Protein AF-A0A932XY54-F1 (afdb_monomer_lite)

Sequence (53 aa):
MVEHRPVMLTEVLYFLDVGPGKRFIDATLGGGGHTEAILQSGGEVLGIEQDPK

Foldseek 3Di:
DDDDDDPPLVVVCVVVVAAAPAEEEAQDCVVNNSVVVSVVRRYHYDYHHPPPD

pLDDT: mean 95.33, std 8.11, range [55.19, 98.69]

Secondary structure (DSSP, 8-state):
-PPP--TTHHHHHHHTT--TT-EEEETT-TT-HHHHHHHHTT-EEEE--SS--

Structure (mmCIF, N/CA/C/O backbone):
data_AF-A0A932XY54-F1
#
_entry.id   AF-A0A932XY54-F1
#
loop_
_atom_site.group_PDB
_atom_site.id
_atom_site.type_symbol
_atom_site.label_atom_id
_atom_site.label_alt_id
_atom_site.label_comp_id
_atom_site.label_asym_id
_atom_site.label_entity_id
_atom_site.label_seq_id
_atom_site.pdbx_PDB_ins_code
_atom_site.Cartn_x
_atom_site.Cartn_y
_atom_site.Cartn_z
_atom_site.occupancy
_atom_site.B_iso_or_equiv
_atom_site.auth_seq_id
_atom_site.auth_comp_id
_atom_site.auth_asym_id
_atom_site.auth_atom_id
_atom_site.pdbx_PDB_model_num
ATOM 1 N N . MET A 1 1 ? 20.322 9.912 -5.236 1.00 55.19 1 MET A N 1
ATOM 2 C CA . MET A 1 1 ? 19.428 8.854 -5.753 1.00 55.19 1 MET A CA 1
ATOM 3 C C . MET A 1 1 ? 18.070 9.490 -5.952 1.00 55.19 1 MET A C 1
ATOM 5 O O . MET A 1 1 ? 17.702 10.322 -5.134 1.00 55.19 1 MET A O 1
ATOM 9 N N . VAL A 1 2 ? 17.388 9.194 -7.055 1.00 62.78 2 VAL A N 1
ATOM 10 C CA . VAL A 1 2 ? 16.019 9.679 -7.264 1.00 62.78 2 VAL A CA 1
ATOM 11 C C . VAL A 1 2 ? 15.110 8.808 -6.405 1.00 62.78 2 VAL A C 1
ATOM 13 O O . VAL A 1 2 ? 15.118 7.591 -6.552 1.00 62.78 2 VAL A O 1
ATOM 16 N N . GLU A 1 3 ? 14.396 9.422 -5.469 1.00 78.81 3 GLU A N 1
ATOM 17 C CA . GLU A 1 3 ? 13.369 8.749 -4.676 1.00 78.81 3 GLU A CA 1
ATOM 18 C C . GLU A 1 3 ? 12.212 8.358 -5.605 1.00 78.81 3 GLU A C 1
ATOM 20 O O . GLU A 1 3 ? 11.668 9.205 -6.320 1.00 78.81 3 GLU A O 1
ATOM 25 N N . HIS A 1 4 ? 11.870 7.069 -5.650 1.00 84.44 4 HIS A N 1
ATOM 26 C CA . HIS A 1 4 ? 10.752 6.592 -6.455 1.00 84.44 4 HIS A CA 1
ATOM 27 C C . HIS A 1 4 ? 9.437 7.073 -5.835 1.00 84.44 4 HIS A C 1
ATOM 29 O O . HIS A 1 4 ? 9.160 6.799 -4.670 1.00 84.44 4 HIS A O 1
ATOM 35 N N . ARG A 1 5 ? 8.610 7.768 -6.621 1.00 91.31 5 ARG A N 1
ATOM 36 C CA . ARG A 1 5 ? 7.278 8.216 -6.198 1.00 91.31 5 ARG A CA 1
ATOM 37 C C . ARG A 1 5 ? 6.208 7.337 -6.844 1.00 91.31 5 ARG A C 1
ATOM 39 O O . ARG A 1 5 ? 6.177 7.279 -8.075 1.00 91.31 5 ARG A O 1
ATOM 46 N N . PRO A 1 6 ? 5.327 6.687 -6.063 1.00 95.88 6 PRO A N 1
ATOM 47 C CA . PRO A 1 6 ? 4.239 5.892 -6.619 1.00 95.88 6 PRO A CA 1
ATOM 48 C C . PRO A 1 6 ? 3.314 6.747 -7.484 1.00 95.88 6 PRO A C 1
ATOM 50 O O . PRO A 1 6 ? 2.929 7.858 -7.110 1.00 95.88 6 PRO A O 1
ATOM 53 N N . VAL A 1 7 ? 2.958 6.228 -8.656 1.00 97.19 7 VAL A N 1
ATOM 54 C CA . VAL A 1 7 ? 2.089 6.931 -9.603 1.00 97.19 7 VAL A CA 1
ATOM 55 C C . VAL A 1 7 ? 0.659 6.968 -9.058 1.00 97.19 7 VAL A C 1
ATOM 57 O O . VAL A 1 7 ? 0.154 5.954 -8.583 1.00 97.19 7 VAL A O 1
ATOM 60 N N . MET A 1 8 ? 0.007 8.135 -9.132 1.00 97.75 8 MET A N 1
ATOM 61 C CA . MET A 1 8 ? -1.382 8.349 -8.683 1.00 97.75 8 MET A CA 1
ATOM 62 C C . MET A 1 8 ? -1.655 7.926 -7.228 1.00 97.75 8 MET A C 1
ATOM 64 O O . MET A 1 8 ? -2.709 7.379 -6.908 1.00 97.75 8 MET A O 1
ATOM 68 N N . LEU A 1 9 ? -0.682 8.134 -6.334 1.00 97.50 9 LEU A N 1
ATOM 69 C CA . LEU A 1 9 ? -0.786 7.690 -4.945 1.00 97.50 9 LEU A CA 1
ATOM 70 C C . LEU A 1 9 ? -2.048 8.225 -4.248 1.00 97.50 9 LEU A C 1
ATOM 72 O O . LEU A 1 9 ? -2.798 7.456 -3.652 1.00 97.50 9 LEU A O 1
ATOM 76 N N . THR A 1 10 ? -2.299 9.531 -4.348 1.00 97.81 10 THR A N 1
ATOM 77 C CA . THR A 1 10 ? -3.425 10.189 -3.672 1.00 97.81 10 THR A CA 1
ATOM 78 C C . THR A 1 10 ? -4.766 9.671 -4.178 1.00 97.81 10 THR A C 1
ATOM 80 O O . THR A 1 10 ? -5.664 9.395 -3.385 1.00 97.81 10 THR A O 1
ATOM 83 N N . GLU A 1 11 ? -4.906 9.515 -5.491 1.00 98.62 11 GLU A N 1
ATOM 84 C CA . GLU A 1 11 ? -6.119 9.019 -6.127 1.00 98.62 11 GLU A CA 1
ATOM 85 C C . GLU A 1 11 ? -6.398 7.575 -5.709 1.00 98.62 11 GLU A C 1
ATOM 87 O O . GLU A 1 11 ? -7.532 7.255 -5.362 1.00 98.62 11 GLU A O 1
ATOM 92 N N . VAL A 1 12 ? -5.373 6.718 -5.679 1.00 98.19 12 VAL A N 1
ATOM 93 C CA . VAL A 1 12 ? -5.513 5.324 -5.236 1.00 98.19 12 VAL A CA 1
ATOM 94 C C . VAL A 1 12 ? -5.988 5.257 -3.786 1.00 98.19 12 VAL A C 1
ATOM 96 O O . VAL A 1 12 ? -6.968 4.569 -3.509 1.00 98.19 12 VAL A O 1
ATOM 99 N N . LEU A 1 13 ? -5.357 5.998 -2.868 1.00 98.12 13 LEU A N 1
ATOM 100 C CA . LEU A 1 13 ? -5.771 6.006 -1.458 1.00 98.12 13 LEU A CA 1
ATOM 101 C C . LEU A 1 13 ? -7.202 6.532 -1.278 1.00 98.12 13 LEU A C 1
ATOM 103 O O . LEU A 1 13 ? -7.956 5.993 -0.466 1.00 98.12 13 LEU A O 1
ATOM 107 N N . TYR A 1 14 ? -7.581 7.555 -2.050 1.00 98.44 14 TYR A N 1
ATOM 108 C CA . TYR A 1 14 ? -8.927 8.123 -2.031 1.00 98.44 14 TYR A CA 1
ATOM 109 C C . TYR A 1 14 ? -9.981 7.134 -2.544 1.00 98.44 14 TYR A C 1
ATOM 111 O O . TYR A 1 14 ? -10.970 6.885 -1.861 1.00 98.44 14 TYR A O 1
ATOM 119 N N . PHE A 1 15 ? -9.778 6.543 -3.724 1.00 98.56 15 PHE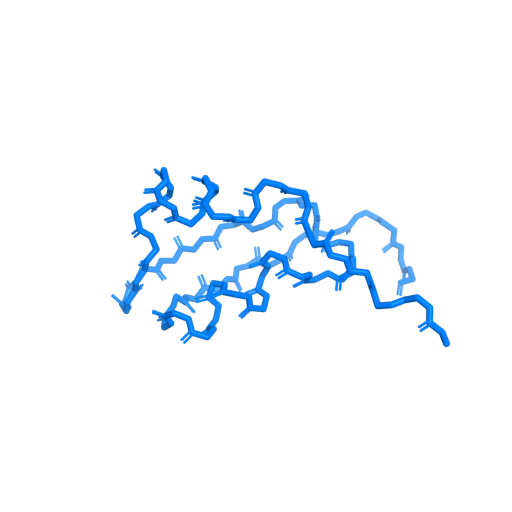 A N 1
ATOM 120 C CA . PHE A 1 15 ? -10.769 5.653 -4.340 1.00 98.56 15 PHE A CA 1
ATOM 121 C C . PHE A 1 15 ? -10.877 4.294 -3.652 1.00 98.56 15 PHE A C 1
ATOM 123 O O . PHE A 1 15 ? -11.960 3.710 -3.639 1.00 98.56 15 PHE A O 1
ATOM 130 N N . LEU A 1 16 ? -9.786 3.793 -3.069 1.00 98.00 16 LEU A N 1
ATOM 131 C CA . LEU A 1 16 ? -9.819 2.591 -2.235 1.00 98.00 16 LEU A CA 1
ATOM 132 C C . LEU A 1 16 ? -10.365 2.863 -0.826 1.00 98.00 16 LEU A C 1
ATOM 134 O O . LEU A 1 16 ? -10.572 1.909 -0.076 1.00 98.00 16 LEU A O 1
ATOM 138 N N . ASP A 1 17 ? -10.613 4.132 -0.478 1.00 98.06 17 ASP A N 1
ATOM 139 C CA . ASP A 1 17 ? -11.094 4.563 0.836 1.00 98.06 17 ASP A CA 1
ATOM 140 C C . ASP A 1 17 ? -10.235 3.940 1.950 1.00 98.06 17 ASP A C 1
ATOM 142 O O . ASP A 1 17 ? -10.703 3.201 2.818 1.00 98.06 17 ASP A O 1
ATOM 146 N N . VAL A 1 18 ? -8.922 4.144 1.859 1.00 98.31 18 VAL A N 1
ATOM 147 C CA . VAL A 1 18 ? -7.964 3.468 2.736 1.00 98.31 18 VAL A CA 1
ATOM 148 C C . VAL A 1 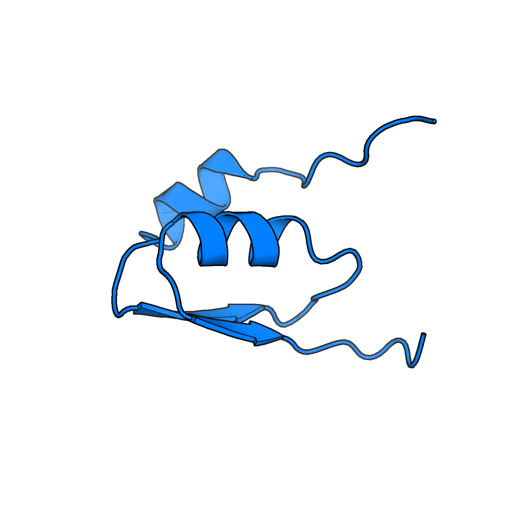18 ? -8.095 3.953 4.179 1.00 98.31 18 VAL A C 1
ATOM 150 O O . VAL A 1 18 ? -8.205 5.147 4.442 1.00 98.31 18 VAL A O 1
ATOM 153 N N . GLY A 1 19 ? -8.045 3.018 5.132 1.00 97.62 19 GLY A N 1
ATOM 154 C CA . GLY A 1 19 ? -8.063 3.350 6.550 1.00 97.62 19 GLY A CA 1
ATOM 155 C C . GLY A 1 19 ? -7.979 2.139 7.484 1.00 97.62 19 GLY A C 1
ATOM 156 O O . GLY A 1 19 ? -7.913 0.996 7.018 1.00 97.62 19 GLY A O 1
ATOM 157 N N . PRO A 1 20 ? -8.016 2.382 8.807 1.00 98.19 20 PRO A N 1
ATOM 158 C CA . PRO A 1 20 ? -7.887 1.354 9.833 1.00 98.19 20 PRO A CA 1
ATOM 159 C C . PRO A 1 20 ? -8.908 0.220 9.713 1.00 98.19 20 PRO A C 1
ATOM 161 O O . PRO A 1 20 ? -10.096 0.456 9.492 1.00 98.19 20 PRO A O 1
ATOM 164 N N . GLY A 1 21 ? -8.446 -1.018 9.904 1.00 96.81 21 GLY A N 1
ATOM 165 C CA . GLY A 1 21 ? -9.296 -2.217 9.910 1.00 96.81 21 GLY A CA 1
ATOM 166 C C . GLY A 1 21 ? -9.768 -2.681 8.528 1.00 96.81 21 GLY A C 1
ATOM 167 O O . GLY A 1 21 ? -10.521 -3.651 8.433 1.00 96.81 21 GLY A O 1
ATOM 168 N N . LYS A 1 22 ? -9.332 -2.014 7.453 1.00 98.31 22 LYS A N 1
ATOM 169 C CA . LYS A 1 22 ? -9.595 -2.432 6.072 1.00 98.31 22 LYS A CA 1
ATOM 170 C C . LYS A 1 22 ? -8.447 -3.286 5.548 1.00 98.31 22 LYS A C 1
ATOM 172 O O . LYS A 1 22 ? -7.291 -3.076 5.907 1.00 98.31 22 LYS A O 1
ATOM 177 N N . ARG A 1 23 ? -8.780 -4.249 4.688 1.00 98.62 23 ARG A N 1
ATOM 178 C CA . ARG A 1 23 ? -7.827 -5.205 4.112 1.00 98.62 23 ARG A CA 1
ATOM 179 C C . ARG A 1 23 ? -7.809 -5.047 2.599 1.00 98.62 23 ARG A C 1
ATOM 181 O O . ARG A 1 23 ? -8.869 -5.028 1.975 1.00 98.62 23 ARG A O 1
ATOM 188 N N . PHE A 1 24 ? -6.616 -4.960 2.031 1.00 98.69 24 PHE A N 1
ATOM 189 C CA . PHE A 1 24 ? -6.380 -4.702 0.616 1.00 98.69 24 PHE A CA 1
ATOM 190 C C . PHE A 1 24 ? -5.521 -5.804 0.004 1.00 98.69 24 PHE A C 1
ATOM 192 O O . PHE A 1 24 ? -4.762 -6.485 0.696 1.00 98.69 24 PHE A O 1
ATOM 199 N N . ILE A 1 25 ? -5.643 -5.964 -1.310 1.00 98.69 25 ILE A N 1
ATOM 200 C CA . ILE A 1 25 ? -4.737 -6.787 -2.106 1.00 98.69 25 ILE A CA 1
ATOM 201 C C . ILE A 1 25 ? -3.968 -5.833 -3.012 1.00 98.69 25 ILE A C 1
ATOM 203 O O . ILE A 1 25 ? -4.574 -5.177 -3.859 1.00 98.69 25 ILE A O 1
ATOM 207 N N . ASP A 1 26 ? -2.654 -5.767 -2.829 1.00 98.50 26 ASP A N 1
ATOM 208 C CA . ASP A 1 26 ? -1.757 -5.155 -3.805 1.00 98.50 26 ASP A CA 1
ATOM 209 C C . ASP A 1 26 ? -1.287 -6.267 -4.743 1.00 98.50 26 ASP A C 1
ATOM 211 O O . ASP A 1 26 ? -0.434 -7.081 -4.394 1.00 98.50 26 ASP A O 1
ATOM 215 N N . ALA A 1 27 ? -1.928 -6.362 -5.906 1.00 98.38 27 ALA A N 1
ATOM 216 C CA . ALA A 1 27 ? -1.682 -7.434 -6.867 1.00 98.38 27 ALA A CA 1
ATOM 217 C C . ALA A 1 27 ? -0.404 -7.226 -7.704 1.00 98.38 27 ALA A C 1
ATOM 219 O O . ALA A 1 27 ? -0.106 -8.054 -8.565 1.00 98.38 27 ALA A O 1
ATOM 220 N N . THR A 1 28 ? 0.299 -6.111 -7.495 1.00 97.62 28 THR A N 1
ATOM 221 C CA . THR A 1 28 ? 1.473 -5.679 -8.263 1.00 97.62 28 THR A CA 1
ATOM 222 C C . THR A 1 28 ? 2.477 -5.006 -7.329 1.00 97.62 28 THR A C 1
ATOM 224 O O . THR A 1 28 ? 2.840 -3.847 -7.542 1.00 97.62 28 THR A O 1
ATOM 227 N N . LEU A 1 29 ? 2.864 -5.708 -6.259 1.00 97.69 29 LEU A N 1
ATOM 228 C CA . LEU A 1 29 ? 3.593 -5.133 -5.125 1.00 97.69 29 LEU A CA 1
ATOM 229 C C . LEU A 1 29 ? 4.825 -4.331 -5.567 1.00 97.69 29 LEU A C 1
ATOM 231 O O . LEU A 1 29 ? 5.032 -3.223 -5.066 1.00 97.69 29 LEU A O 1
ATOM 235 N N . GLY A 1 30 ? 5.629 -4.854 -6.501 1.00 95.12 30 GLY A N 1
ATOM 236 C CA . GLY A 1 30 ? 6.819 -4.186 -7.025 1.00 95.12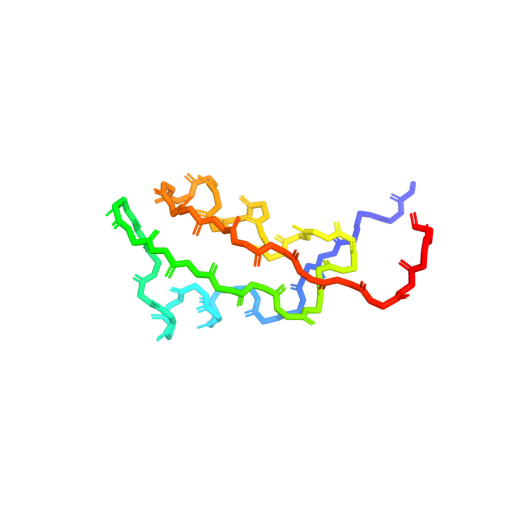 30 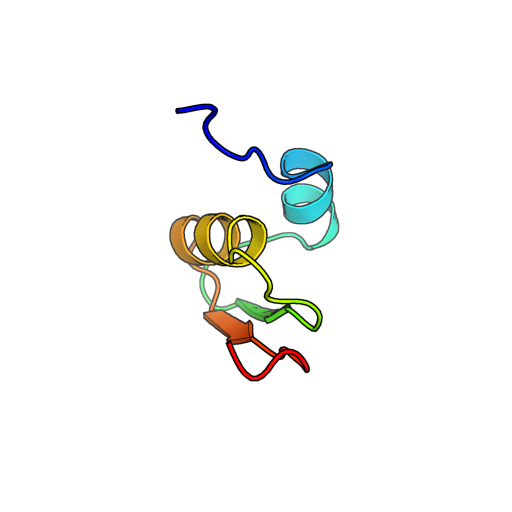GLY A CA 1
ATOM 237 C C . GLY A 1 30 ? 7.690 -3.553 -5.931 1.00 95.12 30 GLY A C 1
ATOM 238 O O . GLY A 1 30 ? 8.064 -4.190 -4.952 1.00 95.12 30 GLY A O 1
ATOM 239 N N . GLY A 1 31 ? 7.989 -2.256 -6.068 1.00 94.62 31 GLY A N 1
ATOM 240 C CA . GLY A 1 31 ? 8.756 -1.491 -5.072 1.00 94.62 31 GLY A CA 1
ATOM 241 C C . GLY A 1 31 ? 7.999 -1.131 -3.783 1.00 94.62 31 GLY A C 1
ATOM 242 O O . GLY A 1 31 ? 8.552 -0.433 -2.939 1.00 94.62 31 GLY A O 1
ATOM 243 N N . GLY A 1 32 ? 6.736 -1.536 -3.639 1.00 96.50 32 GLY A N 1
ATOM 244 C CA . GLY A 1 32 ? 5.955 -1.446 -2.402 1.00 96.50 32 GLY A CA 1
ATOM 245 C C . GLY A 1 32 ? 5.417 -0.065 -2.029 1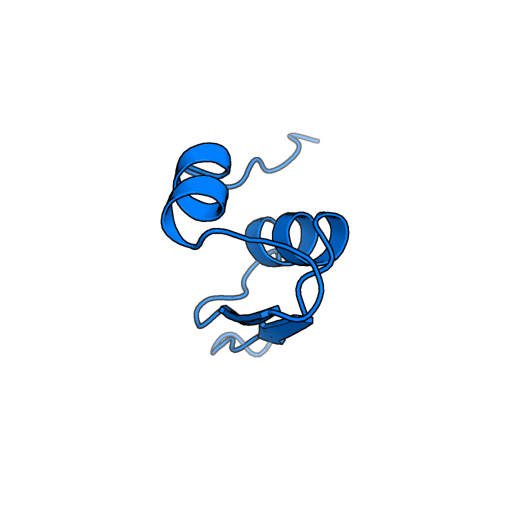.00 96.50 32 GLY A C 1
ATOM 246 O O . GLY A 1 32 ? 4.790 0.065 -0.985 1.00 96.50 32 GLY A O 1
ATOM 247 N N . GLY A 1 33 ? 5.618 0.976 -2.840 1.00 97.44 33 GLY A N 1
ATOM 248 C CA . GLY A 1 33 ? 5.296 2.343 -2.415 1.00 97.44 33 GLY A CA 1
ATOM 249 C C . GLY A 1 33 ? 3.797 2.641 -2.225 1.00 97.44 33 GLY A C 1
ATOM 250 O O . GLY A 1 33 ? 3.445 3.441 -1.361 1.00 97.44 33 GLY A O 1
ATOM 251 N N . HIS A 1 34 ? 2.891 1.985 -2.964 1.00 98.31 34 HIS A N 1
ATOM 252 C CA . HIS A 1 34 ? 1.449 2.062 -2.667 1.00 98.31 34 HIS A CA 1
ATOM 253 C C . HIS A 1 34 ? 1.101 1.285 -1.396 1.00 98.31 34 HIS A C 1
ATOM 255 O O . HIS A 1 34 ? 0.406 1.815 -0.531 1.00 98.31 34 HIS A O 1
ATOM 261 N N . THR A 1 35 ? 1.630 0.065 -1.257 1.00 98.25 35 THR A N 1
ATOM 262 C CA . THR A 1 35 ? 1.483 -0.755 -0.046 1.00 98.25 35 THR A CA 1
ATOM 263 C C . THR A 1 35 ? 1.948 -0.003 1.204 1.00 98.25 35 THR A C 1
ATOM 265 O O . THR A 1 35 ? 1.222 0.030 2.194 1.00 98.25 35 THR A O 1
ATOM 268 N N . GLU A 1 36 ? 3.105 0.662 1.166 1.00 98.19 36 GLU A N 1
ATOM 269 C CA . GLU A 1 36 ? 3.619 1.452 2.289 1.00 98.19 36 GLU A CA 1
ATOM 270 C C . GLU A 1 36 ? 2.623 2.534 2.721 1.00 98.19 36 GLU A C 1
ATOM 272 O O . GLU A 1 36 ? 2.298 2.640 3.903 1.00 98.19 36 GLU A O 1
ATOM 277 N N . ALA A 1 37 ? 2.080 3.298 1.774 1.00 98.00 37 ALA A N 1
ATOM 278 C CA . ALA A 1 37 ? 1.112 4.342 2.088 1.00 98.00 37 ALA A CA 1
ATOM 279 C C . ALA A 1 37 ? -0.209 3.782 2.648 1.00 98.00 37 ALA A C 1
ATOM 281 O O . ALA A 1 37 ? -0.829 4.402 3.519 1.00 98.00 37 ALA A O 1
ATOM 282 N N . ILE A 1 38 ? -0.629 2.594 2.192 1.00 98.38 38 ILE A N 1
ATOM 283 C CA . ILE A 1 38 ? -1.795 1.894 2.745 1.00 98.38 38 ILE A CA 1
ATOM 284 C C . ILE A 1 38 ? -1.548 1.488 4.202 1.00 98.38 38 ILE A C 1
ATOM 286 O O . ILE A 1 38 ? -2.392 1.747 5.063 1.00 98.38 38 ILE A O 1
ATOM 290 N N . LEU A 1 39 ? -0.380 0.907 4.488 1.00 98.12 39 LEU A N 1
ATOM 291 C CA . LEU A 1 39 ? 0.017 0.501 5.838 1.00 98.12 39 LEU A CA 1
ATOM 292 C C . LEU A 1 39 ? 0.124 1.709 6.779 1.00 98.12 39 LEU A C 1
ATOM 294 O O . LEU A 1 39 ? -0.386 1.666 7.898 1.00 98.12 39 LEU A O 1
ATOM 298 N N . GLN A 1 40 ? 0.716 2.816 6.319 1.00 98.12 40 GLN A N 1
ATOM 299 C CA . GLN A 1 40 ? 0.800 4.069 7.085 1.00 98.12 40 GLN A CA 1
ATOM 300 C C . GLN A 1 40 ? -0.582 4.662 7.400 1.00 98.12 40 GLN A C 1
ATOM 302 O O . GLN A 1 40 ? -0.760 5.299 8.436 1.00 98.12 40 GLN A O 1
ATOM 307 N N . SER A 1 41 ? -1.572 4.412 6.541 1.00 97.81 41 SER A N 1
ATOM 308 C CA . SER A 1 41 ? -2.970 4.815 6.744 1.00 97.81 41 SER A CA 1
ATOM 309 C C . SER A 1 41 ? -3.760 3.847 7.645 1.00 97.81 41 SER A C 1
ATOM 311 O O . SER A 1 41 ? -4.945 4.063 7.902 1.00 97.81 41 SER A O 1
ATOM 313 N N . GLY A 1 42 ? -3.124 2.779 8.140 1.00 97.62 42 GLY A N 1
ATOM 314 C CA . GLY A 1 42 ? -3.715 1.788 9.043 1.00 97.62 42 GLY A CA 1
ATOM 315 C C . GLY A 1 42 ? -4.402 0.608 8.349 1.00 97.62 42 GLY A C 1
ATOM 316 O O . GLY A 1 42 ? -5.043 -0.197 9.026 1.00 97.62 42 GLY A O 1
ATOM 317 N N . GLY A 1 43 ? -4.294 0.497 7.023 1.00 98.19 43 GLY A N 1
ATOM 318 C CA . GLY A 1 43 ? -4.782 -0.667 6.288 1.00 98.19 43 GLY A CA 1
ATOM 319 C C . GLY A 1 43 ? -3.887 -1.893 6.486 1.00 98.19 43 GLY A C 1
ATOM 320 O O . GLY A 1 43 ? -2.706 -1.777 6.800 1.00 98.19 43 GLY A O 1
ATOM 321 N N . GLU A 1 44 ? -4.441 -3.077 6.255 1.00 98.56 44 GLU A N 1
ATOM 322 C CA . GLU A 1 44 ? -3.686 -4.325 6.108 1.00 98.56 44 GLU A CA 1
ATOM 323 C C . GLU A 1 44 ? -3.579 -4.691 4.626 1.00 98.56 44 GLU A C 1
ATOM 325 O O . GLU A 1 44 ? -4.546 -4.527 3.880 1.00 98.56 44 GLU A O 1
ATOM 330 N N . VAL A 1 45 ? -2.437 -5.230 4.192 1.00 98.69 45 VAL A N 1
ATOM 331 C CA . VAL A 1 45 ? -2.204 -5.559 2.777 1.00 98.69 45 VAL A CA 1
ATOM 332 C C . VAL A 1 45 ? -1.714 -6.993 2.612 1.00 98.69 45 VAL A C 1
ATOM 334 O O . VAL A 1 45 ? -0.784 -7.424 3.292 1.00 98.69 45 VAL A O 1
ATOM 337 N N . LE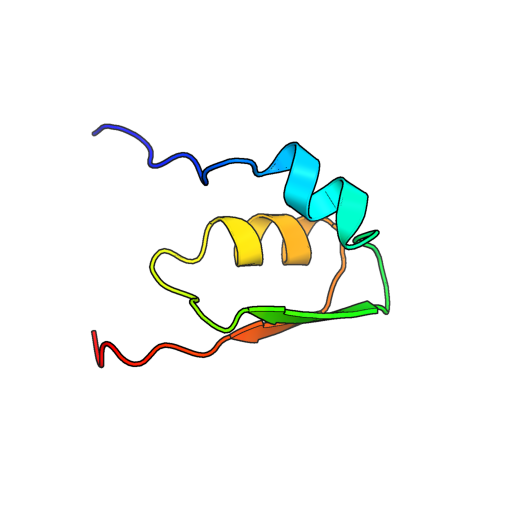U A 1 46 ? -2.318 -7.716 1.668 1.00 98.69 46 LEU A N 1
ATOM 338 C CA . LEU A 1 46 ? -1.727 -8.895 1.039 1.00 98.69 46 LEU A CA 1
ATOM 339 C C . LEU A 1 46 ? -1.053 -8.459 -0.268 1.00 98.69 46 LEU A C 1
ATOM 341 O O . LEU A 1 46 ? -1.743 -8.100 -1.221 1.00 98.69 46 LEU A O 1
ATOM 345 N N . GLY A 1 47 ? 0.278 -8.481 -0.300 1.00 98.12 47 GLY A N 1
ATOM 346 C CA . GLY A 1 47 ? 1.060 -8.175 -1.500 1.00 98.12 47 GLY A CA 1
ATOM 347 C C . GLY A 1 47 ? 1.293 -9.414 -2.365 1.00 98.12 47 GLY A C 1
ATOM 348 O O . GLY A 1 47 ? 1.583 -10.491 -1.840 1.00 98.12 47 GLY A O 1
ATOM 349 N N . ILE A 1 48 ? 1.178 -9.260 -3.681 1.00 98.50 48 ILE A N 1
ATOM 350 C CA . ILE A 1 48 ? 1.471 -10.282 -4.688 1.00 98.50 48 ILE A CA 1
ATOM 351 C C . ILE A 1 48 ? 2.444 -9.675 -5.695 1.00 98.50 48 ILE A C 1
ATOM 353 O O . ILE A 1 48 ? 2.224 -8.572 -6.188 1.00 98.50 48 ILE A O 1
ATOM 357 N N . GLU A 1 49 ? 3.502 -10.412 -6.012 1.00 97.75 49 GLU A N 1
ATOM 358 C CA . GLU A 1 49 ? 4.440 -10.074 -7.077 1.00 97.75 49 GLU A CA 1
ATOM 359 C C . GLU A 1 49 ? 4.828 -11.352 -7.815 1.00 97.75 49 GLU A C 1
ATOM 361 O O . GLU A 1 49 ? 4.950 -12.423 -7.211 1.00 97.75 49 GLU A O 1
ATOM 366 N N . GLN A 1 50 ? 4.965 -11.246 -9.132 1.00 97.69 50 GLN A N 1
ATOM 367 C CA . GLN A 1 50 ? 5.433 -12.342 -9.964 1.00 97.69 50 GLN A CA 1
ATOM 368 C C . GLN A 1 50 ? 6.961 -12.348 -10.054 1.00 97.69 50 GLN A C 1
ATOM 370 O O . GLN A 1 50 ? 7.543 -13.432 -10.163 1.00 97.69 50 GLN A O 1
ATOM 375 N N . ASP A 1 51 ? 7.607 -11.175 -10.056 1.00 96.06 51 ASP A N 1
ATOM 376 C CA . ASP A 1 51 ? 9.069 -11.102 -10.028 1.00 96.06 51 ASP A CA 1
ATOM 377 C C . ASP A 1 51 ? 9.590 -11.764 -8.736 1.00 96.06 51 ASP A C 1
ATOM 379 O O . ASP A 1 51 ? 9.205 -11.365 -7.638 1.00 96.06 51 ASP A O 1
ATOM 383 N N . PRO A 1 52 ? 10.429 -12.814 -8.829 1.00 93.31 52 PRO A N 1
ATOM 384 C CA . PRO A 1 52 ? 10.991 -13.470 -7.650 1.00 93.31 52 PRO A CA 1
ATOM 385 C C . PRO A 1 52 ? 12.033 -12.624 -6.902 1.00 93.31 52 PRO A C 1
ATOM 387 O O . PRO A 1 52 ? 12.536 -13.080 -5.872 1.00 93.31 52 PRO A O 1
ATOM 390 N N . LYS A 1 53 ? 12.435 -11.474 -7.451 1.00 86.50 53 LYS A N 1
ATOM 391 C CA . LYS A 1 53 ? 13.347 -10.521 -6.810 1.00 86.50 53 LYS A CA 1
ATOM 392 C C . LYS A 1 53 ? 12.587 -9.517 -5.960 1.00 86.50 53 LYS A C 1
ATOM 394 O O . LYS A 1 53 ? 13.106 -9.236 -4.858 1.00 86.50 53 LYS A O 1
#

Radius of gyration: 11.23 Å; chains: 1; bounding box: 30×24×20 Å